Protein AF-A0A5E4HJ06-F1 (afdb_monomer_lite)

pLDDT: mean 93.44, std 6.6, range [67.44, 98.56]

Foldseek 3Di:
DDVVVCVVVVVDDPDDDDPVLLVVLQVLLVVLQVVLVVCVVVPVVVSNVVSNVSSVVSND

Structure (mmCIF, N/CA/C/O backbone):
data_AF-A0A5E4HJ06-F1
#
_entry.id   AF-A0A5E4HJ06-F1
#
loop_
_atom_site.group_PDB
_atom_site.id
_atom_site.type_symbol
_atom_site.label_atom_id
_atom_site.label_alt_id
_atom_site.label_comp_id
_atom_site.label_asym_id
_atom_site.label_entity_id
_atom_site.label_seq_id
_atom_site.pdbx_PDB_ins_code
_atom_site.Cartn_x
_atom_site.Cartn_y
_atom_site.Cartn_z
_atom_site.occupancy
_atom_site.B_iso_or_equiv
_atom_site.auth_seq_id
_atom_site.auth_comp_id
_atom_site.auth_asym_id
_atom_site.auth_atom_id
_atom_site.pdbx_PDB_model_num
ATOM 1 N N . MET A 1 1 ? -0.723 -17.730 -18.963 1.00 67.44 1 MET A N 1
ATOM 2 C CA . MET A 1 1 ? -0.453 -16.346 -19.407 1.00 67.44 1 MET A CA 1
ATOM 3 C C . MET A 1 1 ? 0.962 -16.326 -19.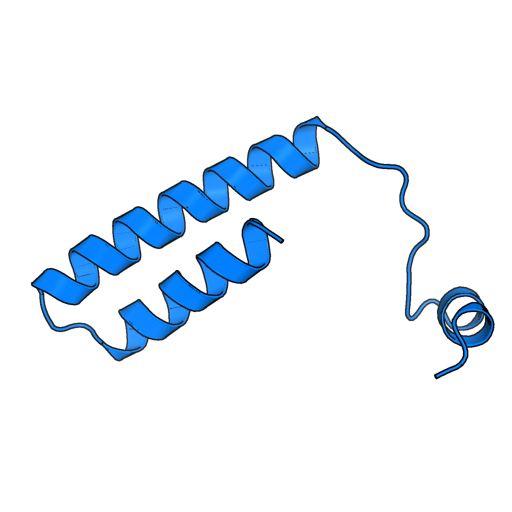957 1.00 67.44 1 MET A C 1
ATOM 5 O O . MET A 1 1 ? 1.843 -16.803 -19.251 1.00 67.44 1 MET A O 1
ATOM 9 N N . ASN A 1 2 ? 1.173 -15.896 -21.201 1.00 88.50 2 ASN A N 1
ATOM 10 C CA . ASN A 1 2 ? 2.513 -15.825 -21.783 1.00 88.50 2 ASN A CA 1
ATOM 11 C C . ASN A 1 2 ? 3.155 -14.477 -21.405 1.00 88.50 2 ASN A C 1
ATOM 13 O O . ASN A 1 2 ? 2.622 -13.425 -21.751 1.00 88.50 2 ASN A O 1
ATOM 17 N N . LEU A 1 3 ? 4.262 -14.506 -20.654 1.00 87.81 3 LEU A N 1
ATOM 18 C CA . LEU A 1 3 ? 4.948 -13.296 -20.186 1.00 87.81 3 LEU A CA 1
ATOM 19 C C . LEU A 1 3 ? 5.536 -12.478 -21.341 1.00 87.81 3 LEU A C 1
ATOM 21 O O . LEU A 1 3 ? 5.468 -11.251 -21.297 1.00 87.81 3 LEU A O 1
ATOM 25 N N . GLU A 1 4 ? 6.059 -13.135 -22.377 1.00 89.56 4 GLU A N 1
ATOM 26 C CA . GLU A 1 4 ? 6.594 -12.458 -23.565 1.00 89.56 4 GLU A CA 1
ATOM 27 C C . GLU A 1 4 ? 5.494 -11.682 -24.282 1.00 89.56 4 GLU A C 1
ATOM 29 O O . GLU A 1 4 ? 5.645 -10.488 -24.528 1.00 89.56 4 GLU A O 1
ATOM 34 N N . GLU A 1 5 ? 4.330 -12.306 -24.472 1.00 93.38 5 GLU A N 1
ATOM 35 C CA . GLU A 1 5 ? 3.161 -11.652 -25.065 1.00 93.38 5 GLU A CA 1
ATOM 36 C C . GLU A 1 5 ? 2.712 -10.428 -24.243 1.00 93.38 5 GLU A C 1
ATOM 38 O O . GLU A 1 5 ? 2.302 -9.407 -24.798 1.00 93.38 5 GLU A O 1
ATOM 43 N N . CYS A 1 6 ? 2.820 -10.485 -22.911 1.00 92.00 6 CYS A N 1
ATOM 44 C CA . CYS A 1 6 ? 2.512 -9.347 -22.048 1.00 92.00 6 CYS A CA 1
ATOM 45 C C . CYS A 1 6 ? 3.508 -8.190 -22.206 1.00 92.00 6 CYS A C 1
ATOM 47 O O . CYS A 1 6 ? 3.088 -7.032 -22.161 1.00 92.00 6 CYS A O 1
ATOM 49 N N . PHE A 1 7 ? 4.801 -8.461 -22.393 1.00 90.31 7 PHE A N 1
ATOM 50 C CA . PHE A 1 7 ? 5.784 -7.412 -22.682 1.00 90.31 7 PHE A CA 1
ATOM 51 C C . PHE A 1 7 ? 5.595 -6.836 -24.090 1.00 90.31 7 PHE A C 1
ATOM 53 O O . PHE A 1 7 ? 5.580 -5.613 -24.247 1.00 90.31 7 PHE A O 1
ATOM 60 N N . GLU A 1 8 ? 5.367 -7.687 -25.094 1.00 93.12 8 GLU A N 1
ATOM 61 C CA . GLU A 1 8 ? 5.114 -7.282 -26.483 1.00 93.12 8 GLU A CA 1
ATOM 62 C C . GLU A 1 8 ? 3.878 -6.384 -26.596 1.00 93.12 8 GLU A C 1
ATOM 64 O O . GLU A 1 8 ? 3.928 -5.305 -27.191 1.00 93.12 8 GLU A O 1
ATOM 69 N N . LYS A 1 9 ? 2.778 -6.777 -25.943 1.00 93.19 9 LYS A N 1
ATOM 70 C CA . LYS A 1 9 ? 1.531 -5.999 -25.882 1.00 93.19 9 LYS A CA 1
ATOM 71 C C . LYS A 1 9 ? 1.579 -4.835 -24.888 1.00 93.19 9 LYS A C 1
ATOM 73 O O . LYS A 1 9 ? 0.578 -4.141 -24.726 1.00 93.19 9 LYS A O 1
ATOM 78 N N . ARG A 1 10 ? 2.719 -4.601 -24.223 1.00 85.50 10 ARG A N 1
ATOM 79 C CA . ARG A 1 10 ? 2.927 -3.548 -23.207 1.00 85.50 10 ARG A CA 1
ATOM 80 C C . ARG A 1 10 ? 1.959 -3.617 -22.019 1.00 85.50 10 ARG A C 1
ATOM 82 O O . ARG A 1 10 ? 1.682 -2.601 -21.383 1.00 85.50 10 ARG A O 1
ATOM 89 N N . LEU A 1 11 ? 1.473 -4.815 -21.711 1.00 89.31 11 LEU A N 1
ATOM 90 C CA . LEU A 1 11 ? 0.701 -5.113 -20.504 1.00 89.31 11 LEU A CA 1
ATOM 91 C C . LEU A 1 11 ? 1.611 -5.179 -19.270 1.00 89.31 11 LEU A C 1
ATOM 93 O O . LEU A 1 11 ? 1.175 -4.871 -18.165 1.00 89.31 11 LEU A O 1
ATOM 97 N N . LEU A 1 12 ? 2.885 -5.532 -19.467 1.00 88.00 12 LEU A N 1
ATOM 98 C CA . LEU A 1 12 ? 3.942 -5.449 -18.463 1.00 88.00 12 LEU A CA 1
ATOM 99 C C . LEU A 1 12 ? 5.061 -4.527 -18.949 1.00 88.00 12 LEU A C 1
ATOM 101 O O . LEU A 1 12 ? 5.331 -4.411 -20.145 1.00 88.00 12 LEU A O 1
ATOM 105 N N . ARG A 1 13 ? 5.728 -3.865 -18.002 1.00 83.50 13 ARG A N 1
ATOM 106 C CA . ARG A 1 13 ? 6.918 -3.054 -18.267 1.00 83.50 13 ARG A CA 1
ATOM 1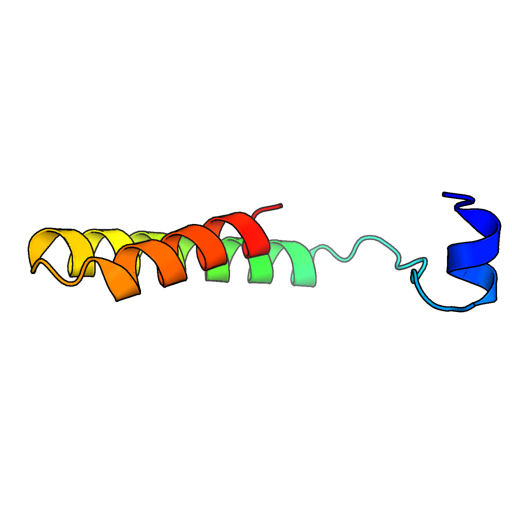07 C C . ARG A 1 13 ? 8.118 -3.695 -17.608 1.00 83.50 13 ARG A C 1
ATOM 109 O O . ARG A 1 13 ? 8.079 -4.002 -16.422 1.00 83.50 13 ARG A O 1
ATOM 116 N N . ASN A 1 14 ? 9.191 -3.828 -18.375 1.00 79.31 14 ASN A N 1
ATOM 117 C CA . ASN A 1 14 ? 10.479 -4.234 -17.845 1.00 79.31 14 ASN A CA 1
ATOM 118 C C . ASN A 1 14 ? 11.161 -2.984 -17.273 1.00 79.31 14 ASN A C 1
ATOM 120 O O . ASN A 1 14 ? 11.802 -2.223 -17.996 1.00 79.31 14 ASN A O 1
ATOM 124 N N . ALA A 1 15 ? 10.895 -2.696 -16.000 1.00 80.75 15 ALA A N 1
ATOM 125 C CA . ALA A 1 15 ? 11.504 -1.577 -15.292 1.00 80.75 15 ALA A CA 1
ATOM 126 C C . ALA A 1 15 ? 12.703 -2.081 -14.487 1.00 80.75 15 ALA A C 1
ATOM 128 O O . ALA A 1 15 ? 12.603 -3.094 -13.796 1.00 80.75 15 ALA A O 1
ATOM 129 N N . LEU A 1 16 ? 13.824 -1.361 -14.559 1.00 84.50 16 LEU A N 1
ATOM 130 C CA . LEU A 1 16 ? 14.943 -1.613 -13.658 1.00 84.50 16 LEU A CA 1
ATOM 131 C C . LEU A 1 16 ? 14.512 -1.313 -12.212 1.00 84.50 16 LEU A C 1
ATOM 133 O O . LEU A 1 16 ? 13.735 -0.374 -12.000 1.00 84.50 16 LEU A O 1
ATOM 137 N N . PRO A 1 17 ? 15.007 -2.074 -11.221 1.00 84.50 17 PRO A N 1
ATOM 138 C CA . PRO A 1 17 ? 14.795 -1.749 -9.819 1.00 84.50 17 PRO A CA 1
ATOM 139 C C . PRO A 1 17 ? 15.246 -0.315 -9.517 1.00 84.50 17 PRO A C 1
ATOM 141 O O . PRO A 1 17 ? 16.366 0.073 -9.848 1.00 84.50 17 PRO A O 1
ATOM 144 N N . ASP A 1 18 ? 14.375 0.464 -8.877 1.00 91.31 18 ASP A N 1
ATOM 145 C CA . ASP A 1 18 ? 14.650 1.840 -8.462 1.00 91.31 18 ASP A CA 1
ATOM 146 C C . ASP A 1 18 ? 14.523 1.935 -6.941 1.00 91.31 18 ASP A C 1
ATOM 148 O O . ASP A 1 18 ? 13.424 1.890 -6.384 1.00 91.31 18 ASP A O 1
ATOM 152 N N . ARG A 1 19 ? 15.672 2.081 -6.275 1.00 92.44 19 ARG A N 1
ATOM 153 C CA . ARG A 1 19 ? 15.770 2.132 -4.814 1.00 92.44 19 ARG A CA 1
ATOM 154 C C . ARG A 1 19 ? 14.942 3.265 -4.212 1.00 92.44 19 ARG A C 1
ATOM 156 O O . ARG A 1 19 ? 14.257 3.037 -3.224 1.00 92.44 19 ARG A O 1
ATOM 163 N N . LEU A 1 20 ? 14.980 4.462 -4.804 1.00 94.25 20 LEU A N 1
ATOM 164 C CA . LEU A 1 20 ? 14.254 5.624 -4.281 1.00 94.25 20 LEU A CA 1
ATOM 165 C C . LEU A 1 20 ? 12.746 5.411 -4.391 1.00 94.25 20 LEU A C 1
ATOM 167 O O . LEU A 1 20 ? 11.987 5.772 -3.490 1.00 94.25 20 LEU A O 1
ATOM 171 N N . LYS A 1 21 ? 12.308 4.789 -5.489 1.00 91.31 21 LYS A N 1
ATOM 172 C CA . LYS A 1 21 ? 10.907 4.414 -5.672 1.00 91.31 21 LYS A CA 1
ATOM 173 C C . LYS A 1 21 ? 10.466 3.388 -4.627 1.00 91.31 21 LYS A C 1
ATOM 175 O O . LYS A 1 21 ? 9.399 3.567 -4.045 1.00 91.31 21 LYS A O 1
ATOM 180 N N . SER A 1 22 ? 11.278 2.363 -4.367 1.00 92.88 22 SER A N 1
ATOM 181 C CA . SER A 1 22 ? 10.990 1.355 -3.340 1.00 92.88 22 SER A CA 1
ATOM 182 C C . SER A 1 22 ? 10.935 1.958 -1.935 1.00 92.88 22 SER A C 1
ATOM 184 O O . SER A 1 22 ? 9.992 1.691 -1.198 1.00 92.88 22 SER A O 1
ATOM 186 N N . GLU A 1 23 ? 11.889 2.817 -1.568 1.00 96.06 23 GLU A N 1
ATOM 187 C CA . GLU A 1 23 ? 11.899 3.503 -0.266 1.00 96.06 23 GLU A CA 1
ATOM 188 C C . GLU A 1 23 ? 10.636 4.345 -0.063 1.00 96.06 23 GLU A C 1
ATOM 190 O O . GLU A 1 23 ? 9.988 4.266 0.981 1.00 96.06 23 GLU A O 1
ATOM 195 N N . LYS A 1 24 ? 10.236 5.099 -1.090 1.00 95.69 24 LYS A N 1
ATOM 196 C CA . LYS A 1 24 ? 9.018 5.909 -1.048 1.00 95.69 24 LYS A CA 1
ATOM 197 C C . LYS A 1 24 ? 7.752 5.057 -0.937 1.00 95.69 24 LYS A C 1
ATOM 199 O O . LYS A 1 24 ? 6.824 5.441 -0.230 1.00 95.69 24 LYS A O 1
ATOM 204 N N . ALA A 1 25 ? 7.704 3.912 -1.616 1.00 95.62 25 ALA A N 1
ATOM 205 C CA . ALA A 1 25 ? 6.579 2.985 -1.522 1.00 95.62 25 ALA A CA 1
ATOM 206 C C . ALA A 1 25 ? 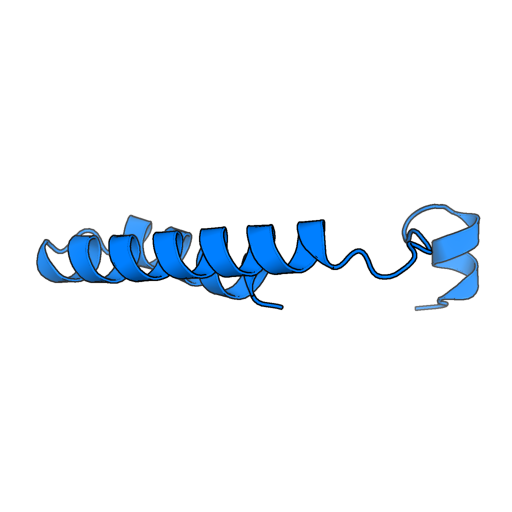6.455 2.403 -0.100 1.00 95.62 25 ALA A C 1
ATOM 208 O O . ALA A 1 25 ? 5.373 2.432 0.485 1.00 95.62 25 ALA A O 1
ATOM 209 N N . ILE A 1 26 ? 7.577 2.012 0.516 1.00 96.81 26 ILE A N 1
ATOM 210 C CA . ILE A 1 26 ? 7.620 1.560 1.916 1.00 96.81 26 ILE A CA 1
ATOM 211 C C . ILE A 1 26 ? 7.141 2.664 2.869 1.00 96.81 26 ILE A C 1
ATOM 213 O O . ILE A 1 26 ? 6.325 2.403 3.753 1.00 96.81 26 ILE A O 1
ATOM 217 N N . GLU A 1 27 ? 7.591 3.906 2.680 1.00 97.62 27 GLU A N 1
ATOM 218 C CA . GLU A 1 27 ? 7.135 5.044 3.485 1.00 97.62 27 GLU A CA 1
ATOM 219 C C . GLU A 1 27 ? 5.613 5.249 3.367 1.00 97.62 27 GLU A C 1
ATOM 221 O O . GLU A 1 27 ? 4.918 5.464 4.364 1.00 97.62 27 GLU A O 1
ATOM 226 N N . MET A 1 28 ? 5.065 5.144 2.154 1.00 97.75 28 MET A N 1
ATOM 227 C CA . MET A 1 28 ? 3.622 5.225 1.920 1.00 97.75 28 MET A CA 1
ATOM 228 C C . MET A 1 28 ? 2.867 4.075 2.592 1.00 97.75 28 MET A C 1
ATOM 230 O O . MET A 1 28 ? 1.821 4.316 3.198 1.00 97.75 28 MET A O 1
ATOM 234 N N . ALA A 1 29 ? 3.402 2.853 2.537 1.00 98.19 29 ALA A N 1
ATOM 235 C CA . ALA A 1 29 ? 2.821 1.691 3.199 1.00 98.19 29 ALA A CA 1
ATOM 236 C C . ALA A 1 29 ? 2.748 1.883 4.722 1.00 98.19 29 ALA A C 1
ATOM 238 O O . ALA A 1 29 ? 1.703 1.649 5.332 1.00 98.19 29 ALA A O 1
ATOM 239 N N . GLN A 1 30 ? 3.825 2.390 5.328 1.00 98.19 30 GLN A N 1
ATOM 240 C CA . GLN A 1 30 ? 3.884 2.693 6.760 1.00 98.19 30 GLN A CA 1
ATOM 241 C C . GLN A 1 30 ? 2.868 3.766 7.166 1.00 98.19 30 GLN A C 1
ATOM 243 O O . GLN A 1 30 ? 2.190 3.640 8.183 1.00 98.19 30 GLN A O 1
ATOM 248 N N . ARG A 1 31 ? 2.708 4.823 6.365 1.00 98.25 31 ARG A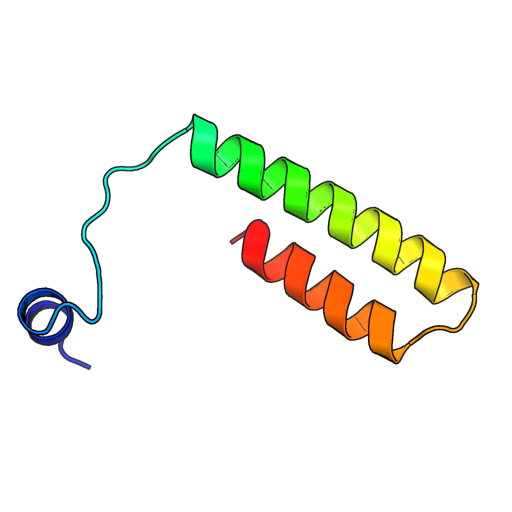 N 1
ATOM 249 C CA . ARG A 1 31 ? 1.680 5.841 6.630 1.00 98.25 31 ARG A CA 1
ATOM 250 C C . ARG A 1 31 ? 0.273 5.257 6.536 1.00 98.25 31 ARG A C 1
ATOM 252 O O . ARG A 1 31 ? -0.558 5.543 7.393 1.00 98.25 31 ARG A O 1
ATOM 259 N N . ALA A 1 32 ? 0.016 4.424 5.530 1.00 98.19 32 ALA A N 1
ATOM 260 C CA . ALA A 1 32 ? -1.291 3.812 5.332 1.00 98.19 32 ALA A CA 1
ATOM 261 C C . ALA A 1 32 ? -1.676 2.869 6.483 1.00 98.19 32 ALA A C 1
ATOM 263 O O . ALA A 1 32 ? -2.812 2.934 6.951 1.00 98.19 32 ALA A O 1
ATOM 264 N N . ILE A 1 33 ? -0.741 2.054 6.991 1.00 98.00 33 ILE A N 1
ATOM 265 C CA . ILE A 1 33 ? -1.032 1.158 8.120 1.00 98.00 33 ILE A CA 1
ATOM 266 C C . ILE A 1 33 ? -1.286 1.940 9.418 1.00 98.00 33 ILE A C 1
ATOM 268 O O . ILE A 1 33 ? -2.234 1.633 10.135 1.00 98.00 33 ILE A O 1
ATOM 272 N N . MET A 1 34 ? -0.527 3.015 9.675 1.00 98.44 34 MET A N 1
ATOM 273 C CA . MET A 1 34 ? -0.763 3.884 10.837 1.00 98.44 34 MET A CA 1
ATOM 274 C C . MET A 1 34 ? -2.152 4.536 10.803 1.00 98.44 34 MET A C 1
ATOM 276 O O . MET A 1 34 ? -2.809 4.648 11.839 1.00 98.44 34 MET A O 1
ATOM 280 N N . GLU A 1 35 ? -2.624 4.966 9.631 1.00 98.31 35 GLU A N 1
ATOM 281 C CA . GLU A 1 35 ? -3.981 5.508 9.493 1.00 98.31 35 GLU A CA 1
ATOM 282 C C . GLU A 1 35 ? -5.054 4.426 9.645 1.00 98.31 35 GLU A C 1
ATOM 284 O O . GLU A 1 35 ? -6.051 4.656 10.332 1.00 98.31 35 GLU A O 1
ATOM 289 N N . ALA A 1 36 ? -4.836 3.223 9.102 1.00 98.38 36 ALA A N 1
ATOM 290 C CA . ALA A 1 36 ? -5.739 2.093 9.315 1.00 98.38 36 ALA A CA 1
ATOM 291 C C . ALA A 1 36 ? -5.912 1.782 10.813 1.00 98.38 36 ALA A C 1
ATOM 293 O O . ALA A 1 36 ? -7.036 1.619 11.285 1.00 98.38 36 ALA A O 1
ATOM 294 N N . GLU A 1 37 ? -4.827 1.776 11.592 1.00 98.44 37 GLU A N 1
ATOM 295 C CA . GLU A 1 37 ? -4.886 1.558 13.042 1.00 98.44 37 GLU A CA 1
ATOM 296 C C . GLU A 1 37 ? -5.689 2.641 13.774 1.00 98.44 37 GLU A C 1
ATOM 298 O O . GLU A 1 37 ? -6.459 2.336 14.690 1.00 98.44 37 GLU A O 1
ATOM 303 N N . LYS A 1 38 ? -5.538 3.914 13.384 1.00 98.50 38 LYS A N 1
ATOM 304 C CA . LYS A 1 38 ? -6.335 5.013 13.950 1.00 98.50 38 LYS A CA 1
ATOM 305 C C . LYS A 1 38 ? -7.812 4.842 13.618 1.00 98.50 38 LYS A C 1
ATOM 307 O O . LYS A 1 38 ? -8.644 4.939 14.516 1.00 98.50 38 LYS A O 1
ATOM 312 N N . LEU A 1 39 ? -8.138 4.566 12.359 1.00 98.44 39 LEU A N 1
ATOM 313 C CA . LEU A 1 39 ? -9.512 4.388 11.885 1.00 98.44 39 LEU A CA 1
ATOM 314 C C . LEU A 1 39 ? -10.196 3.198 12.559 1.00 98.44 39 LEU A C 1
ATOM 316 O O . LEU A 1 39 ? -11.357 3.303 12.953 1.00 98.44 39 LEU A O 1
ATOM 320 N N . PHE A 1 40 ? -9.456 2.110 12.779 1.00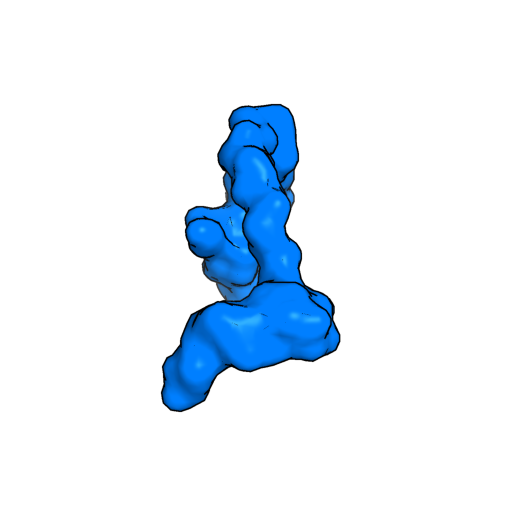 98.38 40 PHE A N 1
ATOM 321 C CA . PHE A 1 40 ? -9.951 0.930 13.479 1.00 98.38 40 PHE A CA 1
ATOM 322 C C . PHE A 1 40 ? -10.383 1.262 14.907 1.00 98.38 40 PHE A C 1
ATOM 324 O O . PHE A 1 40 ? -11.486 0.907 15.315 1.00 98.38 40 PHE A O 1
ATOM 331 N N . LYS A 1 41 ? -9.567 2.034 15.638 1.00 98.31 41 LYS A N 1
ATOM 332 C CA . LYS A 1 41 ? -9.895 2.487 17.002 1.00 98.31 41 LYS A CA 1
ATOM 333 C C . LYS A 1 41 ? -11.160 3.349 17.070 1.00 98.31 41 LYS A C 1
ATOM 335 O O . LYS A 1 41 ? -11.782 3.407 18.123 1.00 98.31 41 LYS A O 1
ATOM 340 N N . HIS A 1 42 ? -11.539 3.999 15.970 1.00 98.06 42 HIS A N 1
ATOM 341 C CA . HIS A 1 42 ? -12.724 4.856 15.884 1.00 98.06 42 HIS A CA 1
ATOM 342 C C . HIS A 1 42 ? -13.909 4.185 15.160 1.00 98.06 42 HIS A C 1
ATOM 344 O O . HIS A 1 42 ? -14.936 4.826 14.959 1.00 98.06 42 HIS A O 1
ATOM 350 N N . GLY A 1 43 ? -13.793 2.906 14.777 1.00 97.62 43 GLY A N 1
ATOM 351 C CA . GLY A 1 43 ? -14.880 2.134 14.162 1.00 97.62 43 GLY A CA 1
ATOM 352 C C . GLY A 1 43 ? -15.123 2.397 12.670 1.00 97.62 43 GLY A C 1
ATOM 353 O O . GLY A 1 43 ? -16.153 1.985 12.140 1.00 97.62 43 GLY A O 1
ATOM 354 N N . PHE A 1 44 ? -14.196 3.053 11.966 1.00 98.25 44 PHE A N 1
ATOM 355 C CA . PHE A 1 44 ? -14.309 3.357 10.531 1.00 98.25 44 PHE A CA 1
ATOM 356 C C . PHE A 1 44 ? -13.846 2.179 9.656 1.00 98.25 44 PHE A C 1
ATOM 358 O O . PHE A 1 44 ? -12.814 2.240 8.987 1.00 98.25 44 PHE A O 1
ATOM 365 N N . TYR A 1 45 ? -14.579 1.063 9.695 1.00 97.38 45 TYR A N 1
ATOM 366 C CA . TYR A 1 45 ? -14.111 -0.217 9.144 1.00 97.38 45 TYR A CA 1
ATOM 367 C C . TYR A 1 45 ? -13.939 -0.251 7.618 1.00 97.38 45 TYR A C 1
ATOM 369 O O . TYR A 1 45 ? -13.008 -0.891 7.133 1.00 97.38 45 TYR A O 1
ATOM 377 N N . GLU A 1 46 ? -14.776 0.446 6.847 1.00 98.06 46 GLU A N 1
ATOM 378 C CA . GLU A 1 46 ? -14.618 0.507 5.383 1.00 98.06 46 GLU A CA 1
ATOM 379 C C . GLU A 1 46 ? -13.277 1.143 5.000 1.00 98.06 46 GLU A C 1
ATOM 381 O O . GLU A 1 46 ? -12.538 0.640 4.150 1.00 98.06 46 GLU A O 1
ATOM 386 N N . GLN A 1 47 ? -12.918 2.222 5.693 1.00 98.06 47 GLN A N 1
ATOM 387 C CA . GLN A 1 47 ? -11.657 2.918 5.503 1.00 98.06 47 GLN A CA 1
ATOM 388 C C . GLN A 1 47 ? -10.488 2.058 5.997 1.00 98.06 47 GLN A C 1
ATOM 390 O O . GLN A 1 47 ? -9.456 2.016 5.334 1.00 98.06 47 GLN A O 1
ATOM 395 N N . VAL A 1 48 ? -10.646 1.305 7.092 1.00 98.56 48 VAL A N 1
ATOM 396 C CA . VAL A 1 48 ? -9.623 0.345 7.550 1.00 98.56 48 VAL A CA 1
ATOM 397 C C . VAL A 1 48 ? -9.273 -0.655 6.451 1.00 98.56 48 VAL A C 1
ATOM 399 O O . VAL A 1 48 ? -8.089 -0.880 6.202 1.00 98.56 48 VAL A O 1
ATOM 402 N N . ILE A 1 49 ? -10.271 -1.221 5.765 1.00 98.12 49 ILE A N 1
ATOM 403 C CA . ILE A 1 49 ? -10.048 -2.177 4.670 1.00 98.12 49 ILE A CA 1
ATOM 404 C C . ILE A 1 49 ? -9.269 -1.505 3.536 1.00 98.12 49 ILE A C 1
ATOM 406 O O . ILE A 1 49 ? -8.260 -2.042 3.076 1.00 98.12 49 ILE A O 1
ATOM 410 N N . LEU A 1 50 ? -9.693 -0.306 3.129 1.00 98.19 50 LEU A N 1
ATOM 411 C CA . LEU A 1 50 ? -9.044 0.445 2.057 1.00 98.19 50 LEU A CA 1
ATOM 412 C C . LEU A 1 50 ? -7.579 0.780 2.381 1.00 98.19 50 LEU A C 1
ATOM 414 O O . LEU A 1 50 ? -6.691 0.560 1.553 1.00 98.19 50 LEU A O 1
ATOM 418 N N . TYR A 1 51 ? -7.308 1.294 3.580 1.00 98.12 51 TYR A N 1
ATOM 419 C CA . TYR A 1 51 ? -5.958 1.674 3.997 1.00 98.12 51 TYR A CA 1
ATOM 420 C C . TYR A 1 51 ? -5.058 0.454 4.222 1.00 98.12 51 TYR A C 1
ATOM 422 O O . TYR A 1 51 ? -3.896 0.482 3.821 1.00 98.12 51 TYR A O 1
ATOM 430 N N . SER A 1 52 ? -5.595 -0.643 4.760 1.00 97.69 52 SER A N 1
ATOM 431 C CA . SER A 1 52 ? -4.860 -1.908 4.906 1.00 97.69 52 SER A CA 1
ATOM 432 C C . SER A 1 52 ? -4.470 -2.496 3.547 1.00 97.69 52 SER A C 1
ATOM 434 O O . SER A 1 52 ? -3.320 -2.883 3.345 1.00 97.69 52 SER A O 1
ATOM 436 N N . TYR A 1 53 ? -5.395 -2.495 2.580 1.00 97.56 53 TYR A N 1
ATOM 437 C CA . TYR A 1 53 ? -5.104 -2.901 1.204 1.00 97.56 53 TYR A CA 1
ATOM 438 C C . TYR A 1 53 ? -4.047 -1.998 0.559 1.00 97.56 53 TYR A C 1
ATOM 440 O O . TYR A 1 53 ? -3.121 -2.484 -0.088 1.00 97.56 53 TYR A O 1
ATOM 448 N N . THR A 1 54 ? -4.148 -0.685 0.775 1.00 97.25 54 THR A N 1
ATOM 449 C CA . THR A 1 54 ? -3.174 0.285 0.262 1.00 97.25 54 THR A CA 1
ATOM 450 C C . THR A 1 54 ? -1.781 0.028 0.836 1.00 97.25 54 THR A C 1
ATOM 452 O O . THR A 1 54 ? -0.807 0.036 0.087 1.00 97.25 54 THR A O 1
ATOM 455 N N . ALA A 1 55 ? -1.678 -0.245 2.139 1.00 97.62 55 ALA A N 1
ATOM 456 C CA . ALA A 1 55 ? -0.412 -0.575 2.784 1.00 97.62 55 ALA A CA 1
ATOM 457 C C . ALA A 1 55 ? 0.216 -1.842 2.185 1.00 97.62 55 ALA A C 1
ATOM 459 O O . ALA A 1 55 ? 1.391 -1.834 1.826 1.00 97.62 55 ALA A O 1
ATOM 460 N N . MET A 1 56 ? -0.584 -2.897 2.000 1.00 96.62 56 MET A N 1
ATOM 461 C CA . MET A 1 56 ? -0.146 -4.133 1.350 1.00 96.62 56 MET A CA 1
ATOM 462 C C . MET A 1 56 ? 0.341 -3.878 -0.082 1.00 96.62 56 MET A C 1
ATOM 464 O O . MET A 1 56 ? 1.407 -4.352 -0.456 1.00 96.62 56 MET A O 1
ATOM 468 N N . PHE A 1 57 ? -0.415 -3.113 -0.874 1.00 95.62 57 PHE A N 1
ATOM 469 C CA . PHE A 1 57 ? -0.081 -2.841 -2.272 1.00 95.62 57 PHE A CA 1
ATOM 470 C C . PHE A 1 57 ? 1.214 -2.036 -2.431 1.00 95.62 57 PHE A C 1
ATOM 472 O O . PHE A 1 57 ? 1.968 -2.274 -3.365 1.00 95.62 57 PHE A O 1
ATOM 479 N N . 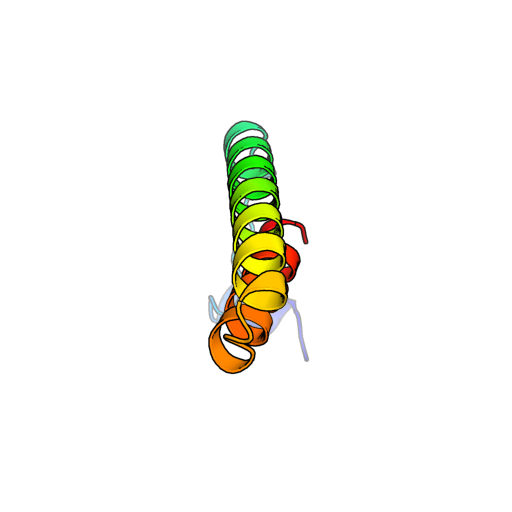GLN A 1 58 ? 1.475 -1.081 -1.536 1.00 93.12 58 GLN A N 1
ATOM 480 C CA . GLN A 1 58 ? 2.693 -0.265 -1.584 1.00 93.12 58 GLN A CA 1
ATOM 481 C C . GLN A 1 58 ? 3.924 -0.991 -1.012 1.00 93.12 58 GLN A C 1
ATOM 483 O O . GLN A 1 58 ? 5.048 -0.615 -1.331 1.00 93.12 58 GLN A O 1
ATOM 488 N N . GLY A 1 59 ? 3.732 -1.996 -0.152 1.00 86.88 59 GLY A N 1
ATOM 489 C CA . GLY A 1 59 ? 4.819 -2.768 0.461 1.00 86.88 59 GLY A CA 1
ATOM 490 C C . GLY A 1 59 ? 5.250 -4.026 -0.308 1.00 86.88 59 GLY A C 1
ATOM 491 O O . GLY A 1 59 ? 6.243 -4.635 0.089 1.00 86.88 59 GLY A O 1
ATOM 492 N N . ALA A 1 60 ? 4.505 -4.422 -1.346 1.00 73.38 60 ALA A N 1
ATOM 493 C CA . ALA A 1 60 ? 4.785 -5.574 -2.213 1.00 73.38 60 ALA A CA 1
ATOM 494 C C . ALA A 1 60 ? 5.726 -5.212 -3.373 1.00 73.38 60 ALA A C 1
ATOM 496 O O . ALA A 1 60 ? 6.581 -6.063 -3.707 1.00 73.38 60 ALA A O 1
#

Sequence (60 aa):
MNLEECFEKRLLRNALPDRLKSEKAIEMAQRAIMEAEKLFKHGFYEQVILYSYTAMFQGA

Radius of gyration: 15.96 Å; chains: 1; bounding box: 31×22×44 Å

Secondary structure (DSSP, 8-state):
--HHHHHHTTSS--PPP-HHHHHHHHHHHHHHHHHHHHHHHTT-HHHHHHHHHHHHHHH-